Protein AF-A0A1H7JTA0-F1 (afdb_monomer)

Sequence (162 aa):
MYLIATIALLALILFATGCQKDEASPVHSPETVQVPDTQKMYYISPQGNDLNKGTLQSPWETLQHAADHATPGSTVYLREGVYHQKVKITRSGNSSGNPTLFSSYPQEKAIIDGEGLSVRGIEGLIEVELVLSPKDTAILHRDNEYRRRTSHSSQLVLAHTK

pLDDT: mean 71.9, std 21.96, range [31.94, 98.62]

Mean predicted aligned error: 17.62 Å

Solvent-accessible surface area (backbone atoms only — not comparable to full-atom values): 10385 Å² total; per-residue (Å²): 138,73,81,76,72,64,71,82,79,72,83,86,81,88,86,86,79,91,78,91,79,81,89,78,78,88,73,71,76,82,72,78,77,81,74,86,78,71,68,48,71,36,23,31,24,79,85,39,36,75,88,42,86,19,35,90,94,37,18,16,37,49,66,42,58,48,49,75,66,60,54,67,34,17,40,37,27,30,37,57,44,70,38,73,56,65,31,67,36,50,66,65,32,50,97,85,77,33,55,55,43,80,42,54,31,90,100,39,61,50,42,81,37,66,71,94,60,87,77,69,90,87,65,56,60,69,38,80,45,87,54,76,50,77,76,57,51,53,54,55,53,52,53,53,54,50,54,58,58,52,73,74,52,85,79,90,80,86,83,76,87,128

Foldseek 3Di:
DCPVVPVVPPPDDDDDDDDDDDDDDPPDDPPPPPPPPPQAEFEEECPADLPFPRDPVHHHNDPQS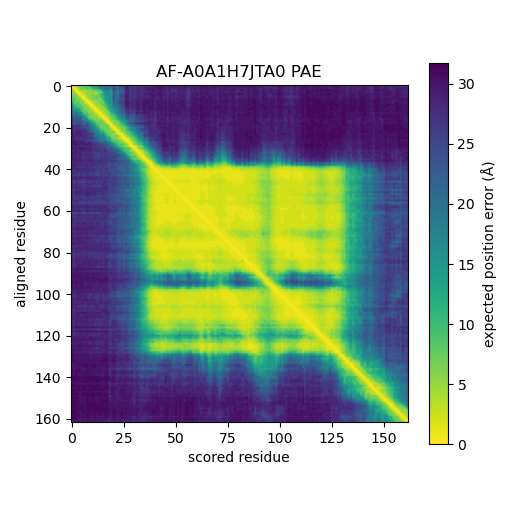CLVPPAALHEYEYAADEACAAHENADARPPPPRGHHYDHDPPHDYHYDVPPPDDDDPGDSYHYHHDDDPVRVVVVVVVVVVVVVVVVDDDDDDPDDD

Structure (mmCIF, N/CA/C/O backbone):
data_AF-A0A1H7JTA0-F1
#
_entry.id   AF-A0A1H7JTA0-F1
#
loop_
_atom_site.group_PDB
_atom_site.id
_atom_site.type_symbol
_atom_site.label_atom_id
_atom_site.label_alt_id
_atom_site.label_comp_id
_atom_site.label_asym_id
_atom_site.label_entity_id
_atom_site.label_seq_id
_atom_site.pdbx_PDB_ins_code
_atom_site.Cartn_x
_atom_site.Cartn_y
_atom_site.Cartn_z
_atom_site.occupancy
_atom_site.B_iso_or_equiv
_atom_site.auth_seq_id
_atom_site.auth_comp_id
_atom_site.auth_asym_id
_atom_site.auth_atom_id
_atom_site.pdbx_PDB_model_num
ATOM 1 N N . MET A 1 1 ? -46.349 67.913 21.263 1.00 61.09 1 MET A N 1
ATOM 2 C CA . MET A 1 1 ? -45.773 66.733 20.573 1.00 61.09 1 MET A CA 1
ATOM 3 C C . MET A 1 1 ? -44.834 67.067 19.398 1.00 61.09 1 MET A C 1
ATOM 5 O O . MET A 1 1 ? -44.425 66.143 18.718 1.00 61.09 1 MET A O 1
ATOM 9 N N . TYR A 1 2 ? -44.385 68.320 19.209 1.00 55.62 2 TYR A N 1
ATOM 10 C CA . TYR A 1 2 ? -43.367 68.681 18.194 1.00 55.62 2 TYR A CA 1
ATOM 11 C C . TYR A 1 2 ? -41.990 69.067 18.782 1.00 55.62 2 TYR A C 1
ATOM 13 O O . TYR A 1 2 ? -41.072 69.387 18.039 1.00 55.62 2 TYR A O 1
ATOM 21 N N . LEU A 1 3 ? -41.820 69.013 20.110 1.00 49.88 3 LEU A N 1
ATOM 22 C CA . LEU A 1 3 ? -40.618 69.505 20.809 1.00 49.88 3 LEU A CA 1
ATOM 23 C C . LEU A 1 3 ? -39.512 68.443 21.000 1.00 49.88 3 LEU A C 1
ATOM 25 O O . LEU A 1 3 ? -38.398 68.775 21.376 1.00 49.88 3 LEU A O 1
ATOM 29 N N . ILE A 1 4 ? -39.797 67.170 20.706 1.00 56.38 4 ILE A N 1
ATOM 30 C CA . ILE A 1 4 ? -38.827 66.056 20.777 1.00 56.38 4 ILE A CA 1
ATOM 31 C C . ILE A 1 4 ? -38.228 65.684 19.409 1.00 56.38 4 ILE A C 1
ATOM 33 O O . ILE A 1 4 ? -37.278 64.912 19.354 1.00 56.38 4 ILE A O 1
ATOM 37 N N . ALA A 1 5 ? -38.732 66.255 18.306 1.00 51.84 5 ALA A N 1
ATOM 38 C CA . ALA A 1 5 ? -38.278 65.934 16.947 1.00 51.84 5 ALA A CA 1
ATOM 39 C C . ALA A 1 5 ? -37.170 66.867 16.407 1.00 51.84 5 ALA A C 1
ATOM 41 O O . ALA A 1 5 ? -36.557 66.555 15.393 1.00 51.84 5 ALA A O 1
ATOM 42 N N . THR A 1 6 ? -36.869 67.987 17.074 1.00 53.53 6 THR A N 1
ATOM 43 C CA . THR A 1 6 ? -35.827 68.946 16.645 1.00 53.53 6 THR A CA 1
ATOM 44 C C . THR A 1 6 ? -34.460 68.710 17.294 1.00 53.53 6 THR A C 1
ATOM 46 O O . THR A 1 6 ? -33.457 69.221 16.806 1.00 53.53 6 THR A O 1
ATOM 49 N N . ILE A 1 7 ? -34.389 67.894 18.351 1.00 51.66 7 ILE A N 1
ATOM 50 C CA . ILE A 1 7 ? -33.146 67.609 19.094 1.00 51.66 7 ILE A CA 1
ATOM 51 C C . ILE A 1 7 ? -32.318 66.492 18.422 1.00 51.66 7 ILE A C 1
ATOM 53 O O . ILE A 1 7 ? -31.120 66.382 18.657 1.00 51.66 7 ILE A O 1
ATOM 57 N N . ALA A 1 8 ? -32.911 65.719 17.506 1.00 50.47 8 ALA A N 1
ATOM 58 C CA . ALA A 1 8 ? -32.210 64.661 16.771 1.00 50.47 8 ALA A CA 1
ATOM 59 C C . ALA A 1 8 ? -31.514 65.130 15.473 1.00 50.47 8 ALA A C 1
ATOM 61 O O . ALA A 1 8 ? -30.817 64.339 14.847 1.00 50.47 8 ALA A O 1
ATOM 62 N N . LEU A 1 9 ? -31.672 66.398 15.064 1.00 51.62 9 LEU A N 1
ATOM 63 C CA . LEU A 1 9 ? -31.106 66.927 13.809 1.00 51.62 9 LEU A CA 1
ATOM 64 C C . LEU A 1 9 ? -29.951 67.928 14.028 1.00 51.62 9 LEU A C 1
ATOM 66 O O . LEU A 1 9 ? -29.477 68.542 13.079 1.00 51.62 9 LEU A O 1
ATOM 70 N N . LEU A 1 10 ? -29.480 68.106 15.267 1.00 49.75 10 LEU A N 1
ATOM 71 C CA . LEU A 1 10 ? -28.572 69.206 15.628 1.00 49.75 10 LEU A CA 1
ATOM 72 C C . LEU A 1 10 ? -27.406 68.771 16.532 1.00 49.75 10 LEU A C 1
ATOM 74 O O . LEU A 1 10 ? -27.053 69.454 17.487 1.00 49.75 10 LEU A O 1
ATOM 78 N N . ALA A 1 11 ? -26.792 67.626 16.218 1.00 51.97 11 ALA A N 1
ATOM 79 C CA . ALA A 1 11 ? -25.580 67.149 16.891 1.00 51.97 11 ALA A CA 1
ATOM 80 C C . ALA A 1 11 ? -24.619 66.413 15.941 1.00 51.97 11 ALA A C 1
ATOM 82 O O . ALA A 1 11 ? -24.152 65.322 16.256 1.00 51.97 11 ALA A O 1
ATOM 83 N N . LEU A 1 12 ? -24.317 66.982 14.769 1.00 49.41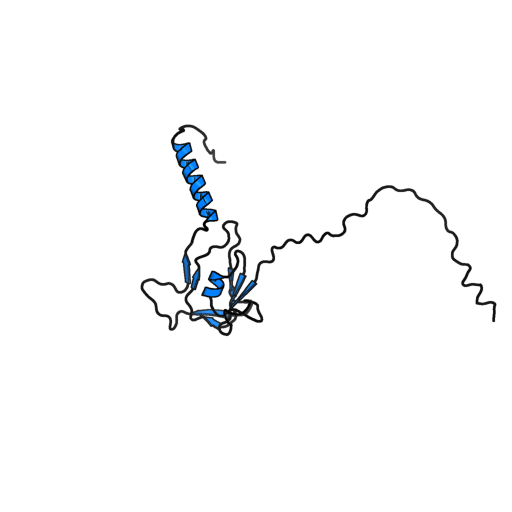 12 LEU A N 1
ATOM 84 C CA . LEU A 1 12 ? -23.222 66.448 13.950 1.00 49.41 12 LEU A CA 1
ATOM 85 C C . LEU A 1 12 ? -22.510 67.506 13.102 1.00 49.41 12 LEU A C 1
ATOM 87 O O . LEU A 1 12 ? -22.350 67.340 11.897 1.00 49.41 12 LEU A O 1
ATOM 91 N N . ILE A 1 13 ? -22.071 68.603 13.723 1.00 54.72 13 ILE A N 1
ATOM 92 C CA . ILE A 1 13 ? -21.118 69.521 13.093 1.00 54.72 13 ILE A CA 1
ATOM 93 C C . ILE A 1 13 ? -20.063 69.971 14.128 1.00 54.72 13 ILE A C 1
ATOM 95 O O . ILE A 1 13 ? -20.408 70.556 15.149 1.00 54.72 13 ILE A O 1
ATOM 99 N N . LEU A 1 14 ? -18.788 69.736 13.770 1.00 47.75 14 LEU A N 1
ATOM 100 C CA . LEU A 1 14 ? -17.529 70.363 14.225 1.00 47.75 14 LEU A CA 1
ATOM 101 C C . LEU A 1 14 ? -16.855 69.894 15.533 1.00 47.75 14 LEU A C 1
ATOM 103 O O . LEU A 1 14 ? -17.083 70.447 16.601 1.00 47.75 14 LEU A O 1
ATOM 107 N N . PHE A 1 15 ? -15.822 69.056 15.378 1.00 54.75 15 PHE A N 1
ATOM 108 C CA . PHE A 1 15 ? -14.497 69.383 15.921 1.00 54.75 15 PHE A CA 1
ATOM 109 C C . PHE A 1 15 ? -13.441 69.232 14.823 1.00 54.75 15 PHE A C 1
ATOM 111 O O . PHE A 1 15 ? -13.275 68.176 14.219 1.00 54.75 15 PHE A O 1
ATOM 118 N N . ALA A 1 16 ? -12.782 70.350 14.539 1.00 51.19 16 ALA A N 1
ATOM 119 C CA . ALA A 1 16 ? -11.687 70.499 13.600 1.00 51.19 16 ALA A CA 1
ATOM 120 C C . ALA A 1 16 ? -10.363 70.067 14.237 1.00 51.19 16 ALA A C 1
ATOM 122 O O . ALA A 1 16 ? -10.108 70.449 15.374 1.00 51.19 16 ALA A O 1
ATOM 123 N N . THR A 1 17 ? -9.483 69.391 13.494 1.00 61.88 17 THR A N 1
ATOM 124 C CA . THR A 1 17 ? -8.031 69.670 13.476 1.00 61.88 17 THR A CA 1
ATOM 125 C C . THR A 1 17 ? -7.395 68.924 12.305 1.00 61.88 17 THR A C 1
ATOM 127 O O . THR A 1 17 ? -7.548 67.712 12.178 1.00 61.88 17 THR A O 1
ATOM 130 N N . GLY A 1 18 ? -6.695 69.644 11.431 1.00 51.72 18 GLY A N 1
ATOM 131 C CA . GLY A 1 18 ? -5.807 69.019 10.457 1.00 51.72 18 GLY A CA 1
ATOM 132 C C . GLY A 1 18 ? -4.573 68.431 11.144 1.00 51.72 18 GLY A C 1
ATOM 133 O O . GLY A 1 18 ? -4.085 68.988 12.124 1.00 51.72 18 GLY A O 1
ATOM 134 N N . CYS A 1 19 ? -4.061 67.335 10.588 1.00 39.81 19 CYS A N 1
ATOM 135 C CA . CYS A 1 19 ? -2.684 66.879 10.753 1.00 39.81 19 CYS A CA 1
ATOM 136 C C . CYS A 1 19 ? -2.262 66.191 9.448 1.00 39.81 19 CYS A C 1
ATOM 138 O O . CYS A 1 19 ? -2.782 65.136 9.096 1.00 39.81 19 CYS A O 1
ATOM 140 N N . GLN A 1 20 ? -1.348 66.829 8.719 1.00 56.38 20 GLN A N 1
ATOM 141 C CA . GLN A 1 20 ? -0.613 66.254 7.593 1.00 56.38 20 GLN A CA 1
ATOM 142 C C . GLN A 1 20 ? 0.181 65.029 8.082 1.00 56.38 20 GLN A C 1
ATOM 144 O O . GLN A 1 20 ? 0.849 65.139 9.114 1.00 56.38 20 GLN A O 1
ATOM 149 N N . LYS A 1 21 ? 0.167 63.902 7.356 1.00 37.44 21 LYS A N 1
ATOM 150 C CA . LYS A 1 21 ? 1.277 62.936 7.387 1.00 37.44 21 LYS A CA 1
ATOM 151 C C . LYS A 1 21 ? 1.259 61.982 6.196 1.00 37.44 21 LYS A C 1
ATOM 153 O O . LYS A 1 21 ? 0.216 61.470 5.804 1.00 37.44 21 LYS A O 1
ATOM 158 N N . ASP A 1 22 ? 2.453 61.838 5.652 1.00 43.56 22 ASP A N 1
ATOM 159 C CA . ASP A 1 22 ? 2.872 61.101 4.473 1.00 43.56 22 ASP A CA 1
ATOM 160 C C . ASP A 1 22 ? 2.626 59.583 4.538 1.00 43.56 22 ASP A C 1
ATOM 162 O O . ASP A 1 22 ? 2.428 59.011 5.607 1.00 43.56 22 ASP A O 1
ATOM 166 N N . GLU A 1 23 ? 2.714 58.969 3.353 1.00 50.75 23 GLU A N 1
ATOM 167 C CA . GLU A 1 23 ? 3.144 57.586 3.093 1.00 50.75 23 GLU A CA 1
ATOM 168 C C . GLU A 1 23 ? 2.452 56.437 3.848 1.00 50.75 23 GLU A C 1
ATOM 170 O O . GLU A 1 23 ? 2.823 56.055 4.953 1.00 50.75 23 GLU A O 1
ATOM 175 N N . ALA A 1 24 ? 1.562 55.744 3.137 1.00 45.91 24 ALA A N 1
ATOM 176 C CA . ALA A 1 24 ? 1.798 54.349 2.754 1.00 45.91 24 ALA A CA 1
ATOM 177 C C . ALA A 1 24 ? 0.723 53.913 1.750 1.00 45.91 24 ALA A C 1
ATOM 179 O O . ALA A 1 24 ? -0.475 54.001 2.020 1.00 45.91 24 ALA A O 1
ATOM 180 N N . SER A 1 25 ? 1.154 53.420 0.588 1.00 50.69 25 SER A N 1
ATOM 181 C CA . SER A 1 25 ? 0.306 52.629 -0.307 1.00 50.69 25 SER A CA 1
ATOM 182 C C . SER A 1 25 ? -0.407 51.532 0.492 1.00 50.69 25 SER A C 1
ATOM 184 O O . SER A 1 25 ? 0.229 50.951 1.376 1.00 50.69 25 SER A O 1
ATOM 186 N N . PRO A 1 26 ? -1.674 51.185 0.198 1.00 50.12 26 PRO A N 1
ATOM 187 C CA . PRO A 1 26 ? -2.283 50.006 0.789 1.00 50.12 26 PRO A CA 1
ATOM 188 C C . PRO A 1 26 ? -1.464 48.783 0.366 1.00 50.12 26 PRO A C 1
ATOM 190 O O . PRO A 1 26 ? -1.477 48.339 -0.782 1.00 50.12 26 PRO A O 1
ATOM 193 N N . VAL A 1 27 ? -0.677 48.319 1.331 1.00 45.94 27 VAL A N 1
ATOM 194 C CA . VAL A 1 27 ? 0.089 47.085 1.340 1.00 45.94 27 VAL A CA 1
ATOM 195 C C . VAL A 1 27 ? -0.852 45.943 0.990 1.00 45.94 27 VAL A C 1
ATOM 197 O O . VAL A 1 27 ? -1.898 45.808 1.614 1.00 45.94 27 VAL A O 1
ATOM 200 N N . HIS A 1 28 ? -0.451 45.167 -0.021 1.00 49.59 28 HIS A N 1
ATOM 201 C CA . HIS A 1 28 ? -0.806 43.769 -0.248 1.00 49.59 28 HIS A CA 1
ATOM 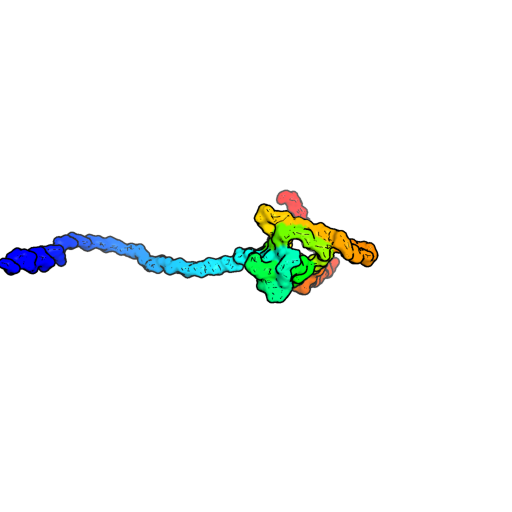202 C C . HIS A 1 28 ? -2.161 43.344 0.340 1.00 49.59 28 HIS A C 1
ATOM 204 O O . HIS A 1 28 ? -2.264 42.959 1.506 1.00 49.59 28 HIS A O 1
ATOM 210 N N . SER A 1 29 ? -3.169 43.236 -0.531 1.00 49.41 29 SER A N 1
ATOM 211 C CA . SER A 1 29 ? -4.068 42.083 -0.438 1.00 49.41 29 SER A CA 1
ATOM 212 C C . SER A 1 29 ? -3.195 40.854 -0.163 1.00 49.41 29 SER A C 1
ATOM 214 O O . SER A 1 29 ? -2.166 40.729 -0.835 1.00 49.41 29 SER A O 1
ATOM 216 N N . PRO A 1 30 ? -3.523 39.964 0.789 1.00 50.03 30 PRO A N 1
ATOM 217 C CA . PRO A 1 30 ? -2.846 38.684 0.850 1.00 50.03 30 PRO A CA 1
ATOM 218 C C . PRO A 1 30 ? -3.192 37.954 -0.448 1.00 50.03 30 PRO A C 1
ATOM 220 O O . PRO A 1 30 ? -4.209 37.270 -0.554 1.00 50.03 30 PRO A O 1
ATOM 223 N N . GLU A 1 31 ? -2.365 38.159 -1.471 1.00 51.72 31 GLU A N 1
ATOM 224 C CA . GLU A 1 31 ? -2.249 37.241 -2.577 1.00 51.72 31 GLU A CA 1
ATOM 225 C C . GLU A 1 31 ? -1.928 35.918 -1.906 1.00 51.72 31 GLU A C 1
ATOM 227 O O . GLU A 1 31 ? -0.930 35.764 -1.196 1.00 51.72 31 GLU A O 1
ATOM 232 N N . THR A 1 32 ? -2.899 35.020 -1.971 1.00 42.75 32 THR A N 1
ATOM 233 C CA . THR A 1 32 ? -2.807 33.710 -1.363 1.00 42.75 32 THR A CA 1
ATOM 234 C C . THR A 1 32 ? -1.669 33.027 -2.100 1.00 42.75 32 THR A C 1
ATOM 236 O O . THR A 1 32 ? -1.852 32.556 -3.219 1.00 42.75 32 THR A O 1
ATOM 239 N N . VAL A 1 33 ? -0.472 33.037 -1.510 1.00 54.38 33 VAL A N 1
ATOM 240 C CA . VAL A 1 33 ? 0.660 32.261 -2.002 1.00 54.38 33 VAL A CA 1
ATOM 241 C C . VAL A 1 33 ? 0.230 30.806 -1.877 1.00 54.38 33 VAL A C 1
ATOM 243 O O . VAL A 1 33 ? 0.288 30.205 -0.807 1.00 54.38 33 VAL A O 1
ATOM 246 N N . GLN A 1 34 ? -0.302 30.257 -2.966 1.00 46.97 34 GLN A N 1
ATOM 247 C CA . GLN A 1 34 ? -0.541 28.833 -3.105 1.00 46.97 34 GLN A CA 1
ATOM 248 C C . GLN A 1 34 ? 0.843 28.183 -3.083 1.00 46.97 34 GLN A C 1
ATOM 250 O O . GLN A 1 34 ? 1.555 28.199 -4.084 1.00 46.97 34 GLN A O 1
ATOM 255 N N . VAL A 1 35 ? 1.245 27.645 -1.933 1.00 53.75 35 VAL A N 1
ATOM 256 C CA . VAL A 1 35 ? 2.321 26.656 -1.858 1.00 53.75 35 VAL A CA 1
ATOM 257 C C . VAL A 1 35 ? 1.639 25.293 -1.961 1.00 53.75 35 VAL A C 1
ATOM 259 O O . VAL A 1 35 ? 1.122 24.818 -0.950 1.00 53.75 35 VAL A O 1
ATOM 262 N N . PRO A 1 36 ? 1.557 24.637 -3.133 1.00 49.19 36 PRO A N 1
ATOM 263 C CA . PRO A 1 36 ? 1.092 23.271 -3.160 1.00 49.19 36 PRO A CA 1
ATOM 264 C C . PRO A 1 36 ? 2.308 22.372 -2.949 1.00 49.19 36 PRO A C 1
ATOM 266 O O . PRO A 1 36 ? 2.878 21.855 -3.904 1.00 49.19 36 PRO A O 1
ATO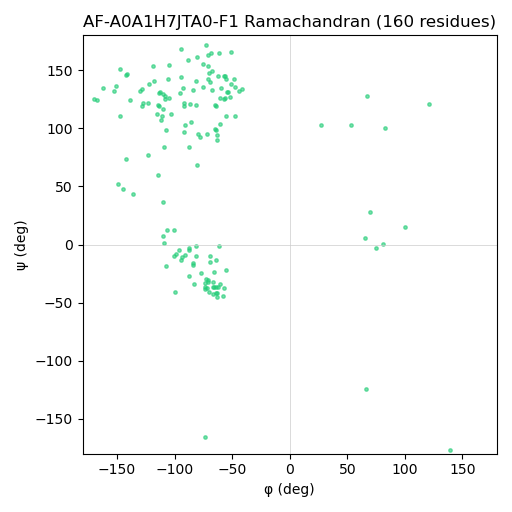M 269 N N . ASP A 1 37 ? 2.683 22.156 -1.693 1.00 54.00 37 ASP A N 1
ATOM 270 C CA . ASP A 1 37 ? 3.224 20.848 -1.321 1.00 54.00 37 ASP A CA 1
ATOM 271 C C . ASP A 1 37 ? 2.253 20.183 -0.350 1.00 54.00 37 ASP A C 1
ATOM 273 O O . ASP A 1 37 ? 2.527 19.925 0.819 1.00 54.00 37 ASP A O 1
ATOM 277 N N . THR A 1 38 ? 1.025 19.975 -0.831 1.00 63.44 38 THR A N 1
ATOM 278 C CA . THR A 1 38 ? 0.107 19.060 -0.163 1.00 63.44 38 THR A CA 1
ATOM 279 C C . THR A 1 38 ? 0.634 17.658 -0.427 1.00 63.44 38 THR A C 1
ATOM 281 O O . THR A 1 38 ? 0.349 17.078 -1.481 1.00 63.44 38 THR A O 1
ATOM 284 N N . GLN A 1 39 ? 1.421 17.125 0.505 1.00 72.69 39 GLN A N 1
ATOM 285 C CA . GLN A 1 39 ? 1.787 15.715 0.515 1.00 72.69 39 GLN A CA 1
ATOM 286 C C . GLN A 1 39 ? 0.516 14.879 0.312 1.00 72.69 39 GLN A C 1
ATOM 288 O O . GLN A 1 39 ? -0.394 14.883 1.144 1.00 72.69 39 GLN A O 1
ATOM 293 N N . LYS A 1 40 ? 0.408 14.226 -0.850 1.00 90.25 40 LYS A N 1
ATOM 294 C CA . LYS A 1 40 ? -0.789 13.458 -1.202 1.00 90.25 40 LYS A CA 1
ATOM 295 C C . LYS A 1 40 ? -0.882 12.228 -0.310 1.00 90.25 40 LYS A C 1
ATOM 297 O O . LYS A 1 40 ? 0.126 11.577 -0.049 1.00 90.25 40 LYS A O 1
ATOM 302 N N . MET A 1 41 ? -2.095 11.912 0.126 1.00 95.25 41 MET A N 1
ATOM 303 C CA . MET A 1 41 ? -2.383 10.736 0.939 1.00 95.25 41 MET A CA 1
ATOM 304 C C . MET A 1 41 ? -3.239 9.768 0.130 1.00 95.25 41 MET A C 1
ATOM 306 O O . MET A 1 41 ? -4.247 10.181 -0.445 1.00 95.25 41 MET A O 1
ATOM 310 N N . TYR A 1 42 ? -2.844 8.501 0.111 1.00 97.12 42 TYR A N 1
ATOM 311 C CA . TYR A 1 42 ? -3.620 7.408 -0.467 1.00 97.12 42 TYR A CA 1
ATOM 312 C C . TYR A 1 42 ? -3.955 6.384 0.608 1.00 97.12 42 TYR A C 1
ATOM 314 O O . TYR A 1 42 ? -3.228 6.260 1.590 1.00 97.12 42 TYR A O 1
ATOM 322 N N . TYR A 1 43 ? -5.046 5.650 0.425 1.00 98.19 43 TYR A N 1
ATOM 323 C CA . TYR A 1 43 ? -5.530 4.674 1.395 1.00 98.19 43 TYR A CA 1
ATOM 324 C C . TYR A 1 43 ? -5.768 3.332 0.718 1.00 98.19 43 TYR A C 1
ATOM 326 O O . TYR A 1 43 ? -6.408 3.279 -0.333 1.00 98.19 43 TYR A O 1
ATOM 334 N N . ILE A 1 44 ? -5.287 2.264 1.345 1.00 98.25 44 ILE A N 1
ATOM 335 C CA . ILE A 1 44 ? -5.508 0.877 0.934 1.00 98.25 44 ILE A CA 1
ATOM 336 C C . ILE A 1 44 ? -6.263 0.162 2.049 1.00 98.25 44 ILE A C 1
ATOM 338 O O . ILE A 1 44 ? -5.980 0.395 3.219 1.00 98.25 44 ILE A O 1
ATOM 342 N N . SER A 1 45 ? -7.209 -0.702 1.710 1.00 98.12 45 SER A N 1
ATOM 343 C CA . SER A 1 45 ? -7.920 -1.566 2.652 1.00 98.12 45 SER A CA 1
ATOM 344 C C . SER A 1 45 ? -8.140 -2.935 2.013 1.00 98.12 45 SER A C 1
ATOM 346 O O . SER A 1 45 ? -8.416 -2.977 0.815 1.00 98.12 45 SER A O 1
ATOM 348 N N . PRO A 1 46 ? -8.124 -4.048 2.772 1.00 97.50 46 PRO A N 1
ATOM 349 C CA . PRO A 1 46 ? -8.446 -5.360 2.210 1.00 97.50 46 PRO A CA 1
ATOM 350 C C . PRO A 1 46 ? -9.896 -5.472 1.705 1.00 97.50 46 PRO A C 1
ATOM 352 O O . PRO A 1 46 ? -10.226 -6.426 1.014 1.00 97.50 46 PRO A O 1
ATOM 355 N N . GLN A 1 47 ? -10.770 -4.524 2.065 1.00 97.25 47 GLN A N 1
ATOM 356 C CA . GLN A 1 47 ? -12.153 -4.412 1.580 1.00 97.25 47 GLN A CA 1
ATOM 357 C C . GLN A 1 47 ? -12.329 -3.253 0.582 1.00 97.25 47 GLN A C 1
ATOM 359 O O . GLN A 1 47 ? -13.454 -2.829 0.311 1.00 97.25 47 GLN A O 1
ATOM 364 N N . GLY A 1 48 ? -11.223 -2.680 0.100 1.00 97.44 48 GLY A N 1
ATOM 365 C CA . GLY A 1 48 ? -11.217 -1.603 -0.879 1.00 97.44 48 GLY A CA 1
ATOM 366 C C . GLY A 1 48 ? -11.565 -2.074 -2.289 1.00 97.44 48 GLY A C 1
ATOM 367 O O . GLY A 1 48 ? -12.086 -3.164 -2.501 1.00 97.44 48 GLY A O 1
ATOM 368 N N . ASN A 1 49 ? -11.292 -1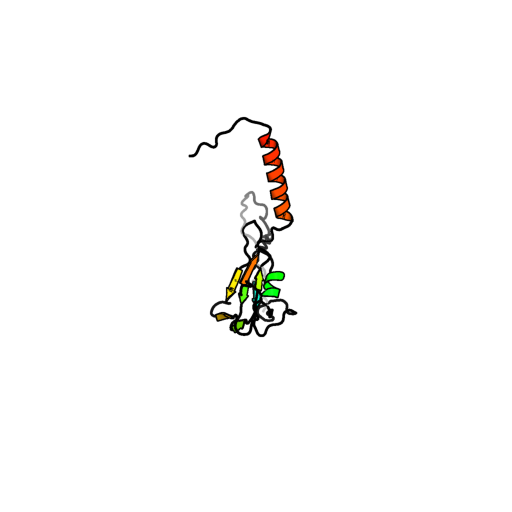.212 -3.266 1.00 98.19 49 ASN A N 1
ATOM 369 C CA . ASN A 1 49 ? -11.402 -1.545 -4.686 1.00 98.19 49 ASN A CA 1
ATOM 370 C C . ASN A 1 49 ? -10.426 -0.673 -5.486 1.00 98.19 49 ASN A C 1
ATOM 372 O O . ASN A 1 49 ? -10.406 0.545 -5.309 1.00 98.19 49 ASN A O 1
ATOM 376 N N . ASP A 1 50 ? -9.647 -1.255 -6.393 1.00 98.06 50 ASP A N 1
ATOM 377 C CA . ASP A 1 50 ? -8.661 -0.520 -7.205 1.00 98.06 50 ASP A CA 1
ATOM 378 C C . ASP A 1 50 ? -9.280 0.438 -8.243 1.00 98.06 50 ASP A C 1
ATOM 380 O O . ASP A 1 50 ? -8.587 1.278 -8.810 1.00 98.06 50 ASP A O 1
ATOM 384 N N . LEU A 1 51 ? -10.596 0.372 -8.467 1.00 97.81 51 LEU A N 1
ATOM 385 C CA . LEU A 1 51 ? -11.349 1.374 -9.233 1.00 97.81 51 LEU A CA 1
ATOM 386 C C . LEU A 1 51 ? -11.707 2.616 -8.402 1.00 97.81 51 LEU A C 1
ATOM 388 O O . LEU A 1 51 ? -12.202 3.607 -8.947 1.00 97.81 51 LEU A O 1
ATOM 392 N N . ASN A 1 52 ? -11.490 2.580 -7.085 1.00 97.81 52 ASN A N 1
ATOM 393 C CA . ASN A 1 52 ? -11.733 3.724 -6.222 1.00 97.81 52 ASN A CA 1
ATOM 394 C C . ASN A 1 52 ? -10.680 4.824 -6.424 1.00 97.81 52 ASN A C 1
ATOM 396 O O . ASN A 1 52 ? -9.656 4.667 -7.081 1.00 97.81 52 ASN A O 1
ATOM 400 N N . LYS A 1 53 ? -10.924 5.978 -5.800 1.00 96.31 53 LYS A N 1
ATOM 401 C CA . LYS A 1 53 ? -10.029 7.143 -5.869 1.00 96.31 53 LYS A CA 1
ATOM 402 C C . LYS A 1 53 ? -8.832 7.066 -4.911 1.00 96.31 53 LYS A C 1
ATOM 404 O O . LYS A 1 53 ? -8.049 8.011 -4.873 1.00 96.31 53 LYS A O 1
ATOM 409 N N . GLY A 1 54 ? -8.720 6.005 -4.109 1.00 96.12 54 GLY A N 1
ATOM 410 C CA . GLY A 1 54 ? -7.665 5.855 -3.106 1.00 96.12 54 GLY A CA 1
ATOM 411 C C . GLY A 1 54 ? -7.803 6.826 -1.933 1.00 96.12 54 GLY A C 1
ATOM 412 O O . GLY A 1 54 ? -6.798 7.210 -1.346 1.00 96.12 54 GLY A O 1
ATOM 413 N N . THR A 1 55 ? -9.023 7.263 -1.604 1.00 96.69 55 THR A N 1
ATOM 414 C CA . THR A 1 55 ? -9.313 8.160 -0.471 1.00 96.69 55 THR A CA 1
ATOM 415 C C . THR A 1 55 ? -9.700 7.362 0.773 1.00 96.69 55 THR A C 1
ATOM 417 O O . THR A 1 55 ? -10.005 6.177 0.683 1.00 96.69 55 THR A O 1
ATOM 420 N N . LEU A 1 56 ? -9.761 8.004 1.944 1.00 96.44 56 LEU A N 1
ATOM 421 C CA . LEU A 1 56 ? -10.124 7.322 3.192 1.00 96.44 56 LEU A CA 1
ATOM 422 C C . LEU A 1 56 ? -11.504 6.637 3.118 1.00 96.44 56 LEU A C 1
ATOM 424 O O . LEU A 1 56 ? -11.680 5.549 3.659 1.00 96.44 56 LEU A O 1
ATOM 428 N N . GLN A 1 57 ? -12.471 7.269 2.443 1.00 97.00 57 GLN A N 1
ATOM 429 C CA . GLN A 1 57 ? -13.838 6.766 2.255 1.00 97.00 57 GLN A CA 1
ATOM 430 C C . GLN A 1 57 ? -13.970 5.790 1.080 1.00 97.00 57 GLN A C 1
ATOM 432 O O . GLN A 1 57 ? -14.968 5.083 0.970 1.00 97.00 57 GLN A O 1
ATOM 437 N N . SER A 1 58 ? -13.003 5.779 0.165 1.00 97.38 58 SER A N 1
ATOM 438 C CA . SER A 1 58 ? -12.999 4.914 -1.015 1.00 97.38 58 SER A CA 1
ATOM 439 C C . SER A 1 58 ? -11.560 4.455 -1.266 1.00 97.38 58 SER A C 1
ATOM 441 O O . SER A 1 58 ? -10.895 4.984 -2.166 1.00 97.38 58 SER A O 1
ATOM 443 N N . PRO A 1 59 ? -11.051 3.537 -0.423 1.00 98.06 59 PRO A N 1
ATOM 444 C CA . PRO A 1 59 ? -9.672 3.083 -0.494 1.00 98.06 59 PRO A CA 1
ATOM 445 C C . PRO A 1 59 ? -9.465 2.133 -1.675 1.00 98.06 59 PRO A C 1
ATOM 447 O O . PRO A 1 59 ? -10.401 1.464 -2.125 1.00 98.06 59 PRO A O 1
ATOM 450 N N . TRP A 1 60 ? -8.229 2.058 -2.152 1.00 98.62 60 TRP A N 1
ATOM 451 C CA . TRP A 1 60 ? -7.780 0.991 -3.044 1.00 98.62 60 TRP A CA 1
ATOM 452 C C . TRP A 1 60 ? -7.728 -0.351 -2.314 1.00 98.62 60 TRP A C 1
ATOM 454 O O . TRP A 1 60 ? -7.783 -0.397 -1.083 1.00 98.62 60 TRP A O 1
ATOM 464 N N . GLU A 1 61 ? -7.641 -1.440 -3.069 1.00 98.06 61 GLU A N 1
ATOM 465 C CA . GLU A 1 61 ? -7.594 -2.799 -2.526 1.00 98.06 61 GLU A CA 1
ATOM 466 C C . GLU A 1 61 ? -6.164 -3.342 -2.476 1.00 98.06 61 GLU A C 1
ATOM 468 O O . GLU A 1 61 ? -5.763 -3.978 -1.496 1.00 98.06 61 GLU A O 1
ATOM 473 N N . THR A 1 62 ? -5.372 -3.085 -3.522 1.00 97.44 62 THR A N 1
ATOM 474 C CA . THR A 1 62 ? -4.091 -3.769 -3.698 1.00 97.44 62 THR A CA 1
ATOM 475 C C . THR A 1 62 ? -2.871 -2.903 -3.399 1.00 97.44 62 THR A C 1
ATOM 477 O O . THR A 1 62 ? -2.791 -1.714 -3.725 1.00 97.44 62 THR A O 1
ATOM 480 N N . LEU A 1 63 ? -1.863 -3.540 -2.794 1.00 95.38 63 LEU A N 1
ATOM 481 C CA . LEU A 1 63 ? -0.553 -2.939 -2.538 1.00 95.38 63 LEU A CA 1
ATOM 482 C C . LEU A 1 63 ? 0.174 -2.612 -3.845 1.00 95.38 63 LEU A C 1
ATOM 484 O O . LEU A 1 63 ? 0.830 -1.575 -3.932 1.00 95.38 63 LEU A O 1
ATOM 488 N N . GLN A 1 64 ? 0.026 -3.460 -4.869 1.00 95.12 64 GLN A N 1
ATOM 489 C CA . GLN A 1 64 ? 0.633 -3.221 -6.178 1.00 95.12 64 GLN A CA 1
ATOM 490 C C . GLN A 1 64 ? 0.013 -2.007 -6.876 1.00 95.12 64 GLN A C 1
ATOM 492 O O . GLN A 1 64 ? 0.753 -1.168 -7.385 1.00 95.12 64 GLN A O 1
ATOM 497 N N . HIS A 1 65 ? -1.315 -1.843 -6.830 1.00 95.44 65 HIS A N 1
ATOM 498 C CA . HIS A 1 65 ? -1.959 -0.661 -7.402 1.00 95.44 65 HIS A CA 1
ATOM 499 C C . HIS A 1 65 ? -1.424 0.624 -6.768 1.00 95.44 65 HIS A C 1
ATOM 501 O O . HIS A 1 65 ? -1.081 1.567 -7.483 1.00 95.44 65 HIS A O 1
ATOM 507 N N . ALA A 1 66 ? -1.273 0.648 -5.441 1.00 93.25 66 ALA A N 1
ATOM 508 C CA . ALA A 1 66 ? -0.674 1.788 -4.763 1.00 93.25 66 ALA A CA 1
ATOM 509 C C . ALA A 1 66 ? 0.799 1.998 -5.149 1.00 93.25 66 ALA A C 1
ATOM 511 O O . ALA A 1 66 ? 1.194 3.135 -5.391 1.00 93.25 66 ALA A O 1
ATOM 512 N N . ALA A 1 67 ? 1.607 0.939 -5.261 1.00 90.44 67 ALA A N 1
ATOM 513 C CA . ALA A 1 67 ? 2.999 1.043 -5.712 1.00 90.44 67 ALA A CA 1
ATOM 514 C C . ALA A 1 67 ? 3.126 1.629 -7.133 1.00 90.44 67 ALA A C 1
ATOM 516 O O . ALA A 1 67 ? 4.059 2.388 -7.406 1.00 90.44 67 ALA A O 1
ATOM 517 N N . ASP A 1 68 ? 2.167 1.332 -8.010 1.00 89.62 68 ASP A N 1
ATOM 518 C CA . ASP A 1 68 ? 2.173 1.784 -9.402 1.00 89.62 68 ASP A CA 1
ATOM 519 C C . ASP A 1 68 ? 1.629 3.216 -9.575 1.00 89.62 68 ASP A C 1
ATOM 521 O O . ASP A 1 68 ? 2.113 3.961 -10.434 1.00 89.62 68 ASP A O 1
ATOM 525 N N . HIS A 1 69 ? 0.649 3.622 -8.754 1.00 90.25 69 HIS A N 1
ATOM 526 C CA . HIS A 1 69 ? -0.101 4.877 -8.926 1.00 90.25 69 HIS A CA 1
ATOM 527 C C . HIS A 1 69 ? 0.245 5.971 -7.911 1.00 90.25 69 HIS A C 1
ATOM 529 O O . HIS A 1 69 ? -0.032 7.149 -8.166 1.00 90.25 69 HIS A O 1
ATOM 535 N N . ALA A 1 70 ? 0.858 5.628 -6.774 1.00 88.62 70 ALA A N 1
ATOM 536 C CA . ALA A 1 70 ? 1.254 6.615 -5.781 1.00 88.62 70 ALA A CA 1
ATOM 537 C C . ALA A 1 70 ? 2.252 7.613 -6.385 1.00 88.62 70 ALA A C 1
ATOM 539 O O . ALA A 1 70 ? 3.299 7.272 -6.944 1.00 88.62 70 ALA A O 1
ATOM 540 N N . THR A 1 71 ? 1.920 8.894 -6.270 1.00 86.69 71 THR A N 1
ATOM 541 C CA . THR A 1 71 ? 2.781 9.975 -6.750 1.00 86.69 71 THR A CA 1
ATOM 542 C C . THR A 1 71 ? 4.019 10.101 -5.857 1.00 86.69 71 THR A C 1
ATOM 544 O O . THR A 1 71 ? 3.877 9.975 -4.640 1.00 86.69 71 THR A O 1
ATOM 547 N N . PRO A 1 72 ? 5.216 10.397 -6.398 1.00 83.06 72 PRO A N 1
ATOM 548 C CA . PRO A 1 72 ? 6.406 10.627 -5.578 1.00 83.06 72 PRO A CA 1
ATOM 549 C C . PRO A 1 72 ? 6.152 11.642 -4.458 1.00 83.06 72 PRO A C 1
ATOM 551 O O . PRO A 1 72 ? 5.481 12.649 -4.686 1.00 83.06 72 PRO A O 1
ATOM 554 N N . GLY A 1 73 ? 6.669 11.364 -3.261 1.00 83.75 73 GLY A N 1
ATOM 555 C CA . GLY A 1 73 ? 6.447 12.188 -2.072 1.00 83.75 73 GLY A CA 1
ATOM 556 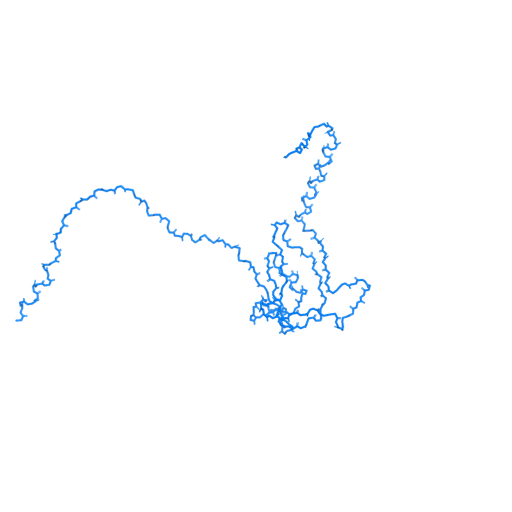C C . GLY A 1 73 ? 5.117 11.958 -1.357 1.00 83.75 73 GLY A C 1
ATOM 557 O O . GLY A 1 73 ? 4.856 12.638 -0.374 1.00 83.75 73 GLY A O 1
ATOM 558 N N . SER A 1 74 ? 4.263 11.042 -1.821 1.00 89.06 74 SER A N 1
ATOM 559 C CA . SER A 1 74 ? 2.997 10.726 -1.144 1.00 89.06 74 SER A CA 1
ATOM 560 C C . SER A 1 74 ? 3.171 9.778 0.043 1.00 89.06 74 SER A C 1
ATOM 562 O O . SER A 1 74 ? 4.158 9.051 0.142 1.00 89.06 74 SER A O 1
ATOM 564 N N . THR A 1 75 ? 2.169 9.754 0.918 1.00 92.38 75 THR A N 1
ATOM 565 C CA . THR A 1 75 ? 2.024 8.728 1.955 1.00 92.38 75 THR A CA 1
ATOM 566 C C . THR A 1 75 ? 0.862 7.815 1.598 1.00 92.38 75 THR A C 1
ATOM 568 O O . THR A 1 75 ? -0.254 8.266 1.354 1.00 92.38 75 THR A O 1
ATOM 571 N N . VAL A 1 76 ? 1.119 6.518 1.586 1.00 95.19 76 VAL A N 1
ATOM 572 C CA . VAL A 1 76 ? 0.146 5.456 1.383 1.00 95.19 76 VAL A CA 1
ATOM 573 C C . VAL A 1 76 ? -0.152 4.821 2.739 1.00 95.19 76 VAL A C 1
ATOM 575 O O . VAL A 1 76 ? 0.708 4.182 3.348 1.00 95.19 76 VAL A O 1
ATOM 578 N N . TYR A 1 77 ? -1.377 5.010 3.216 1.00 97.94 77 TYR A N 1
ATOM 579 C CA . TYR A 1 77 ? -1.873 4.445 4.459 1.00 97.94 77 TYR A CA 1
ATOM 580 C C . TYR A 1 77 ? -2.561 3.104 4.222 1.00 97.94 77 TYR A C 1
ATOM 582 O O . TYR A 1 77 ? -3.556 3.019 3.503 1.00 97.94 77 TYR A O 1
ATOM 590 N N . LEU A 1 78 ? -2.067 2.063 4.881 1.00 98.19 78 LEU A N 1
ATOM 591 C CA . LEU A 1 78 ? -2.721 0.765 4.942 1.00 98.19 78 LEU A CA 1
ATOM 592 C C . LEU A 1 78 ? -3.711 0.780 6.106 1.00 98.19 78 LEU A C 1
ATOM 594 O O . LEU A 1 78 ? -3.323 0.994 7.257 1.00 98.19 78 LEU A O 1
ATOM 598 N N . ARG A 1 79 ? -4.985 0.552 5.809 1.00 98.38 79 ARG A N 1
ATOM 599 C CA . ARG A 1 79 ? -6.024 0.361 6.819 1.00 98.38 79 ARG A CA 1
ATOM 600 C C . ARG A 1 79 ? -5.852 -0.986 7.519 1.00 98.38 79 ARG A C 1
ATOM 602 O O . ARG A 1 79 ? -5.140 -1.863 7.019 1.00 98.38 79 ARG A O 1
ATOM 609 N N . GLU A 1 80 ? -6.502 -1.136 8.664 1.00 98.19 80 GLU A N 1
ATOM 610 C CA . GLU A 1 80 ? -6.524 -2.364 9.454 1.00 98.19 80 GLU A CA 1
ATOM 611 C C . GLU A 1 80 ? -6.825 -3.597 8.590 1.00 98.19 80 GLU A C 1
ATOM 613 O O . GLU A 1 80 ? -7.734 -3.592 7.756 1.00 98.19 80 GLU A O 1
ATOM 618 N N . GLY A 1 81 ? -6.056 -4.663 8.816 1.00 97.06 81 GLY A N 1
ATOM 619 C CA . GLY A 1 81 ? -6.310 -5.971 8.229 1.00 97.06 81 GLY A CA 1
ATOM 620 C C . GLY A 1 81 ? -5.057 -6.693 7.751 1.00 97.06 81 GLY A C 1
ATOM 621 O O . GLY A 1 81 ? -3.927 -6.232 7.932 1.00 97.06 81 GLY A O 1
ATOM 622 N N . VAL A 1 82 ? -5.287 -7.863 7.156 1.00 97.06 82 VAL A N 1
ATOM 623 C CA . VAL A 1 82 ? -4.240 -8.757 6.653 1.00 97.06 82 VAL A CA 1
ATOM 624 C C . VAL A 1 82 ? -4.244 -8.736 5.128 1.00 97.06 82 VAL A C 1
ATOM 626 O O . VAL A 1 82 ? -5.269 -8.982 4.493 1.00 97.06 82 VAL A O 1
ATOM 629 N N . TYR A 1 83 ? -3.089 -8.441 4.545 1.00 96.69 83 TYR A N 1
ATOM 630 C CA . TYR A 1 83 ? -2.870 -8.320 3.113 1.00 96.69 83 TYR A CA 1
ATOM 631 C C . TYR A 1 83 ? -2.074 -9.531 2.634 1.00 96.69 83 TYR A C 1
ATOM 633 O O . TYR A 1 83 ? -0.849 -9.557 2.742 1.00 96.69 83 TYR A O 1
ATOM 641 N N . HIS A 1 84 ? -2.780 -10.516 2.082 1.00 96.06 84 HIS A N 1
ATOM 642 C CA . HIS A 1 84 ? -2.187 -11.686 1.429 1.00 96.06 84 HIS A CA 1
ATOM 643 C C . HIS A 1 84 ? -1.770 -11.320 0.004 1.00 96.06 84 HIS A C 1
ATOM 645 O O . HIS A 1 84 ? -2.421 -11.696 -0.971 1.00 96.06 84 HIS A O 1
ATOM 651 N N . GLN A 1 85 ? -0.755 -10.469 -0.125 1.00 92.31 85 GLN A N 1
ATOM 652 C CA . GLN A 1 85 ? -0.330 -9.909 -1.405 1.00 92.31 85 GLN A CA 1
ATOM 653 C C . GLN A 1 85 ? 1.193 -9.790 -1.456 1.00 92.31 85 GLN A C 1
ATOM 655 O O . GLN A 1 85 ? 1.837 -9.481 -0.456 1.00 92.31 85 GLN A O 1
ATOM 660 N N . LYS A 1 86 ? 1.758 -9.981 -2.651 1.00 91.62 86 LYS A N 1
ATOM 661 C CA . LYS A 1 86 ? 3.139 -9.593 -2.959 1.00 91.62 86 LYS A CA 1
ATOM 662 C C . LYS A 1 86 ? 3.126 -8.206 -3.581 1.00 91.62 86 LYS A C 1
ATOM 664 O O . LYS A 1 86 ? 2.221 -7.893 -4.354 1.00 91.62 86 LYS A O 1
ATOM 669 N N . VAL A 1 87 ? 4.135 -7.400 -3.278 1.00 91.19 87 VAL A N 1
ATOM 670 C CA . VAL A 1 87 ? 4.288 -6.072 -3.879 1.00 91.19 87 VAL A CA 1
ATOM 671 C C . VAL A 1 87 ? 5.695 -5.889 -4.420 1.00 91.19 87 VAL A C 1
ATOM 673 O O . VAL A 1 87 ? 6.686 -6.150 -3.736 1.00 91.19 87 VAL A O 1
ATOM 676 N N . LYS A 1 88 ? 5.769 -5.403 -5.657 1.00 88.69 88 LYS A N 1
ATOM 677 C CA . LYS A 1 88 ? 7.008 -4.997 -6.303 1.00 88.69 88 LYS A CA 1
ATOM 678 C C . LYS A 1 88 ? 7.015 -3.484 -6.471 1.00 88.69 88 LYS A C 1
ATOM 680 O O . LYS A 1 88 ? 6.277 -2.920 -7.279 1.00 88.69 88 LYS A O 1
ATOM 685 N N . ILE A 1 89 ? 7.884 -2.826 -5.720 1.00 83.62 89 ILE A N 1
ATOM 686 C CA . ILE A 1 89 ? 8.107 -1.387 -5.770 1.00 83.62 89 ILE A CA 1
ATOM 687 C C . ILE A 1 89 ? 9.221 -1.130 -6.783 1.00 83.62 89 ILE A C 1
ATOM 689 O O . ILE A 1 89 ? 10.396 -1.352 -6.503 1.00 83.62 89 ILE A O 1
ATOM 693 N N . THR A 1 90 ? 8.842 -0.678 -7.976 1.00 73.94 90 THR A N 1
ATOM 694 C CA . THR A 1 90 ? 9.779 -0.385 -9.080 1.00 73.94 90 THR A CA 1
ATOM 695 C C . THR A 1 90 ? 10.092 1.103 -9.227 1.00 73.94 90 THR A C 1
ATOM 697 O O . THR A 1 90 ? 10.976 1.494 -9.987 1.00 73.94 90 THR A O 1
ATOM 700 N N . ARG A 1 91 ? 9.355 1.957 -8.512 1.00 67.06 91 ARG A N 1
ATOM 701 C CA . ARG A 1 91 ? 9.472 3.413 -8.579 1.00 67.06 91 ARG A CA 1
ATOM 702 C C . ARG A 1 91 ? 10.069 3.918 -7.277 1.00 67.06 91 ARG A C 1
ATOM 704 O O . ARG A 1 91 ? 9.447 3.801 -6.224 1.00 67.06 91 ARG A O 1
ATOM 711 N N . SER A 1 92 ? 11.253 4.514 -7.345 1.00 62.53 92 SER A N 1
ATOM 712 C CA . SER A 1 92 ? 11.744 5.315 -6.229 1.00 62.53 92 SER A CA 1
ATOM 713 C C . SER A 1 92 ? 10.936 6.613 -6.136 1.00 62.53 92 SER A C 1
ATOM 715 O O . SER A 1 92 ? 10.422 7.123 -7.139 1.00 62.53 92 SER A O 1
ATOM 717 N N . GLY A 1 93 ? 10.856 7.189 -4.933 1.00 59.22 93 GLY A N 1
ATOM 718 C CA . GLY A 1 93 ? 10.540 8.612 -4.794 1.00 59.22 93 GLY A CA 1
ATOM 719 C C . GLY A 1 93 ? 11.458 9.459 -5.682 1.00 59.22 93 GLY A C 1
ATOM 720 O O . GLY A 1 93 ? 12.459 8.962 -6.209 1.00 59.22 93 GLY A O 1
ATOM 721 N N . ASN A 1 94 ? 11.117 10.731 -5.897 1.00 55.56 94 ASN A N 1
ATOM 722 C CA . ASN A 1 94 ? 11.970 11.581 -6.724 1.00 55.56 94 ASN A CA 1
ATOM 723 C C . ASN A 1 94 ? 13.401 11.603 -6.140 1.00 55.56 94 ASN A C 1
ATOM 725 O O . ASN A 1 94 ? 13.595 11.575 -4.924 1.00 55.56 94 ASN A O 1
ATOM 729 N N . SER A 1 95 ? 14.410 11.664 -7.007 1.00 52.75 95 SER A N 1
ATOM 730 C CA . SER A 1 95 ? 15.830 11.744 -6.625 1.00 52.75 95 SER A CA 1
ATOM 731 C C . SER A 1 95 ? 16.172 13.001 -5.800 1.00 52.75 95 SER A C 1
ATOM 733 O O . SER A 1 95 ? 17.307 13.178 -5.373 1.00 52.75 95 SER A O 1
ATOM 735 N N . SER A 1 96 ? 15.184 13.870 -5.553 1.00 56.72 96 SER A N 1
ATOM 736 C CA . SER A 1 96 ? 15.278 15.135 -4.822 1.00 56.72 96 SER A CA 1
ATOM 737 C C . SER A 1 96 ? 14.791 15.066 -3.367 1.00 56.72 96 SER A C 1
ATOM 739 O O . SER A 1 96 ? 14.657 16.113 -2.744 1.00 56.72 96 SER A O 1
ATOM 741 N N . GLY A 1 97 ? 14.564 13.871 -2.806 1.00 59.12 97 GLY A N 1
ATOM 742 C CA . GLY A 1 97 ? 14.323 13.706 -1.365 1.00 59.12 97 GLY A CA 1
ATOM 743 C C . GLY A 1 97 ? 12.863 13.547 -0.936 1.00 59.12 97 GLY A C 1
ATOM 744 O O . GLY A 1 97 ? 12.591 13.625 0.258 1.00 59.12 97 GLY A O 1
ATOM 745 N N . ASN A 1 98 ? 11.939 13.264 -1.862 1.00 70.25 98 ASN A N 1
ATOM 746 C CA . ASN A 1 98 ? 10.530 13.017 -1.536 1.00 70.25 98 ASN A CA 1
ATOM 747 C C . ASN A 1 98 ? 10.189 11.524 -1.730 1.00 70.25 98 ASN A C 1
ATOM 749 O O . ASN A 1 98 ? 9.717 11.136 -2.812 1.00 70.25 98 ASN A O 1
ATOM 753 N N . PRO A 1 99 ? 10.450 10.657 -0.728 1.00 77.81 99 PRO A N 1
ATOM 754 C CA . PRO A 1 99 ? 10.090 9.245 -0.793 1.00 77.81 99 PRO A CA 1
ATOM 755 C C . PRO A 1 99 ? 8.570 9.065 -0.780 1.00 77.81 99 PRO A C 1
ATOM 757 O O . PRO A 1 99 ? 7.845 9.844 -0.165 1.00 77.81 99 PRO A O 1
ATOM 760 N N . THR A 1 100 ? 8.089 8.009 -1.432 1.00 84.06 100 THR A N 1
ATOM 761 C CA . THR A 1 100 ? 6.731 7.513 -1.187 1.00 84.06 100 THR A CA 1
ATOM 762 C C . THR A 1 100 ? 6.764 6.651 0.073 1.00 84.06 100 THR A C 1
ATOM 764 O O . THR A 1 100 ? 7.499 5.664 0.117 1.00 84.06 100 THR A O 1
ATOM 767 N N . LEU A 1 101 ? 6.001 7.024 1.100 1.00 89.00 101 LEU A N 1
ATOM 768 C CA . LEU A 1 101 ? 5.955 6.312 2.377 1.00 89.00 101 LEU A CA 1
ATOM 769 C C . LEU A 1 101 ? 4.789 5.325 2.397 1.00 89.00 101 LEU A C 1
ATOM 771 O O . LEU A 1 101 ? 3.661 5.723 2.146 1.00 89.00 101 LEU A O 1
ATOM 775 N N . PHE A 1 102 ? 5.036 4.073 2.772 1.00 92.19 102 PHE A N 1
ATOM 776 C CA . PHE A 1 102 ? 3.985 3.113 3.114 1.00 92.19 102 PHE A CA 1
ATOM 777 C C . PHE A 1 102 ? 3.950 2.950 4.633 1.00 92.19 102 PHE A C 1
ATOM 779 O O . PHE A 1 102 ? 4.979 2.682 5.251 1.00 92.19 102 PHE A O 1
ATOM 786 N N . SER A 1 103 ? 2.782 3.136 5.242 1.00 94.81 103 SER A N 1
ATOM 787 C CA . SER A 1 103 ? 2.604 3.046 6.695 1.00 94.81 103 SER A CA 1
ATOM 788 C C . SER A 1 103 ? 1.217 2.518 7.031 1.00 94.81 103 SER A C 1
ATOM 790 O O . SER A 1 103 ? 0.262 2.793 6.312 1.00 94.81 103 SER A O 1
ATOM 792 N N . SER A 1 104 ? 1.065 1.839 8.167 1.00 96.88 104 SER A N 1
ATOM 793 C CA . SER A 1 104 ? -0.264 1.637 8.754 1.00 96.88 104 SER A CA 1
ATOM 794 C C . SER A 1 104 ? -0.938 2.988 9.005 1.00 96.88 104 SER A C 1
ATOM 796 O O . SER A 1 104 ? -0.269 3.974 9.345 1.00 96.88 104 SER A O 1
ATOM 798 N N . TYR A 1 105 ? -2.257 3.037 8.842 1.00 96.75 105 TYR A N 1
ATOM 799 C CA . TYR A 1 105 ? -3.062 4.177 9.259 1.00 96.75 105 TYR A CA 1
ATOM 800 C C . TYR A 1 105 ? -2.954 4.360 10.787 1.00 96.75 105 TYR A C 1
ATOM 802 O O . TYR A 1 105 ? -2.804 3.367 11.505 1.00 96.75 105 TYR A O 1
ATOM 810 N N . PRO A 1 106 ? -2.967 5.599 11.320 1.00 96.88 106 PRO A N 1
ATOM 811 C CA . PRO A 1 106 ? -2.754 5.828 12.745 1.00 96.88 106 PRO A CA 1
ATOM 812 C C . PRO A 1 106 ? -3.698 5.004 13.623 1.00 96.88 106 PRO A C 1
ATOM 814 O O . PRO A 1 106 ? -4.907 5.020 13.421 1.00 96.88 106 PRO A O 1
ATOM 817 N N . GLN A 1 107 ? -3.125 4.329 14.625 1.00 96.19 107 GLN A N 1
ATOM 818 C CA . GLN A 1 107 ? -3.830 3.442 15.566 1.00 96.19 107 GLN A CA 1
ATOM 819 C C . GLN A 1 107 ? -4.447 2.173 14.947 1.00 96.19 107 GLN A C 1
ATOM 821 O O . GLN A 1 107 ? -5.091 1.410 15.660 1.00 96.19 107 GLN A O 1
ATOM 826 N N . GLU A 1 108 ? -4.215 1.902 13.663 1.00 97.38 108 GLU A N 1
ATOM 827 C CA . GLU A 1 108 ? -4.630 0.667 12.996 1.00 97.38 108 GLU A CA 1
ATOM 828 C C . GLU A 1 108 ? -3.431 -0.270 12.783 1.00 97.38 108 GLU A C 1
ATOM 830 O O . GLU A 1 108 ? -2.274 0.157 12.699 1.00 97.38 108 GLU A O 1
ATOM 835 N N . LYS A 1 109 ? -3.704 -1.577 12.686 1.00 97.31 109 LYS A N 1
ATOM 836 C CA . LYS A 1 109 ? -2.683 -2.599 12.433 1.00 97.31 109 LYS A CA 1
ATOM 837 C C . LYS A 1 109 ? -2.879 -3.218 11.052 1.00 97.31 109 LYS A C 1
ATOM 839 O O . LYS A 1 109 ? -3.783 -4.026 10.853 1.00 97.31 109 LYS A O 1
ATOM 844 N N . ALA A 1 110 ? -1.996 -2.869 10.123 1.00 97.06 110 ALA A N 1
ATOM 845 C CA . ALA A 1 110 ? -1.858 -3.563 8.850 1.00 97.06 110 ALA A CA 1
ATOM 846 C C . ALA A 1 110 ? -0.793 -4.664 8.963 1.00 97.06 110 ALA A C 1
ATOM 848 O O . ALA A 1 110 ? 0.287 -4.440 9.515 1.00 97.06 110 ALA A O 1
ATOM 849 N N . ILE A 1 111 ? -1.098 -5.853 8.448 1.00 96.44 111 ILE A N 1
ATOM 850 C CA . ILE A 1 111 ? -0.185 -7.000 8.399 1.00 96.44 111 ILE A CA 1
ATOM 851 C C . ILE A 1 111 ? -0.064 -7.424 6.941 1.00 96.44 111 ILE A C 1
ATOM 853 O O . ILE A 1 111 ? -1.068 -7.741 6.317 1.00 96.44 111 ILE A O 1
ATOM 857 N N . ILE A 1 112 ? 1.148 -7.433 6.394 1.00 94.88 112 ILE A N 1
ATOM 858 C CA . ILE A 1 112 ? 1.407 -8.045 5.088 1.00 94.88 112 ILE A CA 1
ATOM 859 C C . ILE A 1 112 ? 1.818 -9.485 5.365 1.00 94.88 112 ILE A C 1
ATOM 861 O O . ILE A 1 112 ? 2.795 -9.710 6.081 1.00 94.88 112 ILE A O 1
ATOM 865 N N . ASP A 1 113 ? 1.051 -10.433 4.840 1.00 94.12 113 ASP A N 1
ATOM 866 C CA . ASP A 1 113 ? 1.224 -11.856 5.111 1.00 94.12 113 ASP A CA 1
ATOM 867 C C . ASP A 1 113 ? 1.461 -12.624 3.807 1.00 94.12 113 ASP A C 1
ATOM 869 O O . ASP A 1 113 ? 0.848 -12.353 2.775 1.00 94.12 113 ASP A O 1
ATOM 873 N N . GLY A 1 114 ? 2.394 -13.571 3.852 1.00 92.88 114 GLY A N 1
ATOM 874 C CA . GLY A 1 114 ? 2.698 -14.467 2.744 1.00 92.88 114 GLY A CA 1
ATOM 875 C C . GLY A 1 114 ? 1.837 -15.730 2.721 1.00 92.88 114 GLY A C 1
ATOM 876 O O . GLY A 1 114 ? 1.998 -16.538 1.806 1.00 92.88 114 GLY A O 1
ATOM 877 N N . GLU A 1 115 ? 0.958 -15.938 3.707 1.00 92.94 115 GLU A N 1
ATOM 878 C CA . GLU A 1 115 ? 0.096 -17.117 3.772 1.00 92.94 115 GLU A CA 1
ATOM 879 C C . GLU A 1 115 ? -0.729 -17.284 2.482 1.00 92.94 115 GLU A C 1
ATOM 881 O O . GLU A 1 115 ? -1.324 -16.346 1.952 1.00 92.94 115 GLU A O 1
ATOM 886 N N . GLY A 1 116 ? -0.719 -18.500 1.928 1.00 90.56 116 GLY A N 1
ATOM 887 C CA . GLY A 1 116 ? -1.429 -18.833 0.689 1.00 90.56 116 GLY A CA 1
ATOM 888 C C . GLY A 1 116 ? -0.792 -18.307 -0.605 1.00 90.56 116 GLY A C 1
ATOM 889 O O . GLY A 1 116 ? -1.277 -18.636 -1.691 1.00 90.56 116 GLY A O 1
ATOM 890 N N . LEU A 1 117 ? 0.304 -17.543 -0.541 1.00 91.00 117 LEU A N 1
ATOM 891 C CA . LEU A 1 117 ? 0.981 -17.030 -1.732 1.00 91.00 117 LEU A CA 1
ATOM 892 C C . LEU A 1 117 ? 1.947 -18.059 -2.319 1.00 91.00 117 LEU A C 1
ATOM 894 O O . LEU A 1 117 ? 2.778 -18.652 -1.636 1.00 91.00 117 LEU A O 1
ATOM 898 N N . SER A 1 118 ? 1.865 -18.245 -3.636 1.00 89.94 118 SER A N 1
ATOM 899 C CA . SER A 1 118 ? 2.839 -19.055 -4.368 1.00 89.94 118 SER A CA 1
ATOM 900 C C . SER A 1 118 ? 4.151 -18.293 -4.536 1.00 89.94 118 SER A C 1
ATOM 902 O O . SER A 1 118 ? 4.141 -17.132 -4.949 1.00 89.94 118 SER A O 1
ATOM 904 N N . VAL A 1 119 ? 5.272 -18.969 -4.296 1.00 85.25 119 VAL A N 1
ATOM 905 C CA . VAL A 1 119 ? 6.625 -18.442 -4.516 1.00 85.25 119 VAL A CA 1
ATOM 906 C C . VAL A 1 119 ? 7.249 -19.170 -5.701 1.00 85.25 119 VAL A C 1
ATOM 908 O O . VAL A 1 119 ? 7.235 -20.402 -5.754 1.00 85.25 119 VAL A O 1
ATOM 911 N N . ARG A 1 120 ? 7.797 -18.422 -6.664 1.00 83.56 120 ARG A N 1
ATOM 912 C CA . ARG A 1 120 ? 8.601 -18.981 -7.760 1.00 83.56 120 ARG A CA 1
ATOM 913 C C . ARG A 1 120 ? 10.037 -18.480 -7.642 1.00 83.56 120 ARG A C 1
ATOM 915 O O . ARG A 1 120 ? 10.287 -17.286 -7.700 1.00 83.56 120 ARG A O 1
ATOM 922 N N . GLY A 1 121 ? 10.998 -19.389 -7.490 1.00 85.00 121 GLY A N 1
ATOM 923 C CA . GLY A 1 121 ? 12.404 -19.005 -7.340 1.00 85.00 121 GLY A CA 1
ATOM 924 C C . GLY A 1 121 ? 12.666 -18.255 -6.030 1.00 85.00 121 GLY A C 1
ATOM 925 O O . GLY A 1 121 ? 12.374 -18.783 -4.962 1.00 85.00 121 GLY A O 1
ATOM 926 N N . ILE A 1 122 ? 13.238 -17.051 -6.124 1.00 79.94 122 ILE A N 1
ATOM 927 C CA . ILE A 1 122 ? 13.668 -16.220 -4.983 1.00 79.94 122 ILE A CA 1
ATOM 928 C C . ILE A 1 122 ? 12.791 -14.972 -4.789 1.00 79.94 122 ILE A C 1
ATOM 930 O O . ILE A 1 122 ? 13.297 -13.902 -4.461 1.00 79.94 122 ILE A O 1
ATOM 934 N N . GLU A 1 123 ? 11.485 -15.097 -5.023 1.00 83.38 123 GLU A N 1
ATOM 935 C CA . GLU A 1 123 ? 10.544 -13.985 -4.852 1.00 83.38 123 GLU A CA 1
ATOM 936 C C . GLU A 1 123 ? 10.396 -13.578 -3.377 1.00 83.38 123 GLU A C 1
ATOM 938 O O . GLU A 1 123 ? 10.195 -14.419 -2.494 1.00 83.38 123 GLU A O 1
ATOM 943 N N . GLY A 1 124 ? 10.466 -12.271 -3.125 1.00 85.38 124 GLY A N 1
ATOM 944 C CA . GLY A 1 124 ? 10.191 -11.675 -1.819 1.00 85.38 124 GLY A CA 1
ATOM 945 C C . GLY A 1 124 ? 8.708 -11.340 -1.644 1.00 85.38 124 GLY A C 1
ATOM 946 O O . GLY A 1 124 ? 7.975 -11.146 -2.611 1.00 85.38 124 GLY A O 1
ATOM 947 N N . LEU A 1 125 ? 8.253 -11.214 -0.392 1.00 88.12 125 LEU A N 1
ATOM 948 C CA . LEU A 1 125 ? 6.920 -10.661 -0.107 1.00 88.12 125 LEU A CA 1
ATOM 949 C C . LEU A 1 125 ? 6.837 -9.179 -0.519 1.00 88.12 125 LEU A C 1
ATOM 951 O O . LEU A 1 125 ? 5.820 -8.712 -1.029 1.00 88.12 125 LEU A O 1
ATOM 955 N N . ILE A 1 126 ? 7.948 -8.464 -0.327 1.00 88.56 126 ILE A N 1
ATOM 956 C CA . ILE A 1 126 ? 8.170 -7.093 -0.775 1.00 88.56 126 ILE A CA 1
ATOM 957 C C . ILE A 1 126 ? 9.474 -7.085 -1.565 1.00 88.56 126 ILE A C 1
ATOM 959 O O . ILE A 1 126 ? 10.529 -7.433 -1.034 1.00 88.56 126 ILE A O 1
ATOM 963 N N . GLU A 1 127 ? 9.403 -6.660 -2.817 1.00 86.44 127 GLU A N 1
ATOM 964 C CA . GLU A 1 127 ? 10.565 -6.473 -3.677 1.00 86.44 127 GLU A CA 1
ATOM 965 C C . GLU A 1 127 ? 10.735 -4.992 -3.985 1.00 86.44 127 GLU A C 1
ATOM 967 O O . GLU A 1 127 ? 9.790 -4.321 -4.393 1.00 86.44 127 GLU A O 1
ATOM 972 N N . VAL A 1 128 ? 11.948 -4.476 -3.802 1.00 81.69 128 VAL A N 1
ATOM 973 C CA . VAL A 1 128 ? 12.291 -3.097 -4.154 1.00 81.69 128 VAL A CA 1
ATOM 974 C C . VAL A 1 128 ? 13.328 -3.148 -5.262 1.00 81.69 128 VAL A C 1
ATOM 976 O O . VAL A 1 128 ? 14.458 -3.583 -5.047 1.00 81.69 128 VAL A O 1
ATOM 979 N N . GLU A 1 129 ? 12.941 -2.704 -6.452 1.00 74.00 129 GLU A N 1
ATOM 980 C CA . GLU A 1 129 ? 13.827 -2.594 -7.605 1.00 74.00 129 GLU A CA 1
ATOM 981 C C . GLU A 1 129 ? 14.005 -1.117 -7.949 1.00 74.00 129 GLU A C 1
ATOM 983 O O . GLU A 1 129 ? 13.050 -0.406 -8.261 1.00 74.00 129 GLU A O 1
ATOM 988 N N . LEU A 1 130 ? 15.245 -0.635 -7.881 1.00 63.50 130 LEU A N 1
ATOM 989 C CA . LEU A 1 130 ? 15.568 0.736 -8.258 1.00 63.50 130 LEU A CA 1
ATOM 990 C C . LEU A 1 130 ? 15.623 0.841 -9.784 1.00 63.50 130 LEU A C 1
ATOM 992 O O . LEU A 1 130 ? 16.673 0.634 -10.393 1.00 63.50 130 LEU A O 1
ATOM 996 N N . VAL A 1 131 ? 14.502 1.198 -10.408 1.00 57.56 131 VAL A N 1
ATOM 997 C CA . VAL A 1 131 ? 14.501 1.620 -11.811 1.00 57.56 131 VAL A CA 1
ATOM 998 C C . VAL A 1 131 ? 14.804 3.114 -11.846 1.00 57.56 131 VAL A C 1
ATOM 1000 O O . VAL A 1 131 ? 13.961 3.944 -11.505 1.00 57.56 131 VAL A O 1
ATOM 1003 N N . LEU A 1 132 ? 16.031 3.467 -12.243 1.00 55.25 132 LEU A N 1
ATOM 1004 C CA . LEU A 1 132 ? 16.407 4.865 -12.452 1.00 55.25 132 LEU A CA 1
ATOM 1005 C C . LEU A 1 132 ? 15.452 5.492 -13.474 1.00 55.25 132 LEU A C 1
ATOM 1007 O O . LEU A 1 132 ? 15.298 4.990 -14.589 1.00 55.25 132 LEU A O 1
ATOM 1011 N N . SER A 1 133 ? 14.813 6.600 -13.098 1.00 54.06 133 SER A N 1
ATOM 1012 C CA . SER A 1 133 ? 13.952 7.359 -14.004 1.00 54.06 133 SER A CA 1
ATOM 1013 C C . SER A 1 133 ? 14.729 7.742 -15.272 1.00 54.06 133 SER A C 1
ATOM 1015 O O . SER A 1 133 ? 15.894 8.135 -15.166 1.00 54.06 133 SER A O 1
ATOM 1017 N N . PRO A 1 134 ? 14.114 7.736 -16.474 1.00 55.38 134 PRO A N 1
ATOM 1018 C CA . PRO A 1 134 ? 14.774 8.209 -17.695 1.00 55.38 134 PRO A CA 1
ATOM 1019 C C . PRO A 1 134 ? 15.316 9.647 -17.598 1.00 55.38 134 PRO A C 1
ATOM 1021 O O . PRO A 1 134 ? 16.211 10.032 -18.344 1.00 55.38 134 PRO A O 1
ATOM 1024 N N . LYS A 1 135 ? 14.787 10.461 -16.673 1.00 50.69 135 LYS A N 1
ATOM 1025 C CA . LYS A 1 135 ? 15.313 11.806 -16.386 1.00 50.69 135 LYS A CA 1
ATOM 1026 C C . LYS A 1 135 ? 16.648 11.771 -15.629 1.00 50.69 135 LYS A C 1
ATOM 1028 O O . LYS A 1 135 ? 17.482 12.645 -15.845 1.00 50.69 135 LYS A O 1
ATOM 1033 N N . ASP A 1 136 ? 16.876 10.741 -14.820 1.00 51.56 136 ASP A N 1
ATOM 1034 C CA . ASP A 1 136 ? 18.095 10.553 -14.026 1.00 51.56 136 ASP A CA 1
ATOM 1035 C C . ASP A 1 136 ? 19.184 9.814 -14.823 1.00 51.56 136 ASP A C 1
ATOM 1037 O O . ASP A 1 136 ? 20.376 10.068 -14.643 1.00 51.56 136 ASP A O 1
ATOM 1041 N N . THR A 1 137 ? 18.805 8.983 -15.804 1.00 51.00 137 THR A N 1
ATOM 1042 C CA . THR A 1 137 ? 19.764 8.379 -16.752 1.00 51.00 137 THR A CA 1
ATOM 1043 C C . THR A 1 137 ? 20.433 9.419 -17.661 1.00 51.00 137 THR A C 1
ATOM 1045 O O . THR A 1 137 ? 21.556 9.202 -18.126 1.00 51.00 137 THR A O 1
ATOM 1048 N N . ALA A 1 138 ? 19.795 10.578 -17.867 1.00 52.59 138 ALA A N 1
ATOM 1049 C CA . ALA A 1 138 ? 20.378 11.712 -18.582 1.00 52.59 138 ALA A CA 1
ATOM 1050 C C . ALA A 1 138 ? 21.502 12.411 -17.788 1.00 52.59 138 ALA A C 1
ATOM 1052 O O . ALA A 1 138 ? 22.451 12.909 -18.397 1.00 52.59 138 ALA A O 1
ATOM 1053 N N . ILE A 1 139 ? 21.439 12.412 -16.449 1.00 53.25 139 ILE A N 1
ATOM 1054 C CA . ILE A 1 139 ? 22.520 12.927 -15.587 1.00 53.25 139 ILE A CA 1
ATOM 1055 C C . ILE A 1 139 ? 23.729 11.983 -15.656 1.00 53.25 139 ILE A C 1
ATOM 1057 O O . ILE A 1 139 ? 24.855 12.429 -15.866 1.00 53.25 139 ILE A O 1
ATOM 1061 N N . LEU A 1 140 ? 23.488 10.668 -15.650 1.00 52.06 140 LEU A N 1
ATOM 1062 C CA . LEU A 1 140 ? 24.555 9.669 -15.775 1.00 52.06 140 LEU A CA 1
ATOM 1063 C C . LEU A 1 140 ? 25.251 9.684 -17.145 1.00 52.06 140 LEU A C 1
ATOM 1065 O O . LEU A 1 140 ? 26.457 9.441 -17.221 1.00 52.06 140 LEU A O 1
ATOM 1069 N N . HIS A 1 141 ? 24.536 10.010 -18.228 1.00 52.53 141 HIS A N 1
ATOM 1070 C CA . HIS A 1 141 ? 25.167 10.215 -19.538 1.00 52.53 141 HIS A CA 1
ATOM 1071 C C . HIS A 1 141 ? 26.072 11.453 -19.563 1.00 52.53 141 HIS A C 1
ATOM 1073 O O . HIS A 1 141 ? 27.137 11.416 -20.183 1.00 52.53 141 HIS A O 1
ATOM 1079 N N . ARG A 1 142 ? 25.689 12.533 -18.868 1.00 51.06 142 ARG A N 1
ATOM 1080 C CA . ARG A 1 142 ? 26.477 13.772 -18.829 1.00 51.06 142 ARG A CA 1
ATOM 1081 C C . ARG A 1 142 ? 27.756 13.612 -17.995 1.00 51.06 142 ARG A C 1
ATOM 1083 O O . ARG A 1 142 ? 28.813 14.090 -18.408 1.00 51.06 142 ARG A O 1
ATOM 1090 N N . ASP A 1 143 ? 27.688 12.861 -16.899 1.00 52.81 143 ASP A N 1
ATOM 1091 C CA . ASP A 1 143 ? 28.833 12.621 -16.010 1.00 52.81 143 ASP A CA 1
ATOM 1092 C C . ASP A 1 143 ? 29.867 11.656 -16.610 1.00 52.81 143 ASP A C 1
ATOM 1094 O O . ASP A 1 143 ? 31.074 11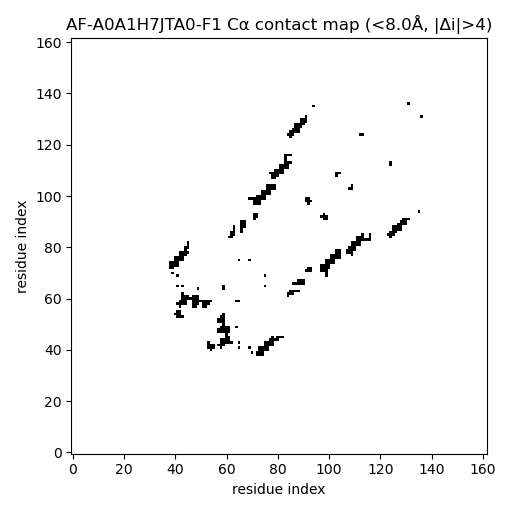.815 -16.401 1.00 52.81 143 ASP A O 1
ATOM 1098 N N . ASN A 1 144 ? 29.429 10.677 -17.410 1.00 50.12 144 ASN A N 1
ATOM 1099 C CA . ASN A 1 144 ? 30.352 9.785 -18.117 1.00 50.12 144 ASN A CA 1
ATOM 1100 C C . ASN A 1 144 ? 31.057 10.479 -19.294 1.00 50.12 144 ASN A C 1
ATOM 1102 O O . ASN A 1 144 ? 32.246 10.245 -19.508 1.00 50.12 144 ASN A O 1
ATOM 1106 N N . GLU A 1 145 ? 30.372 11.366 -20.020 1.00 55.28 145 GLU A N 1
ATOM 1107 C CA . GLU A 1 145 ? 30.989 12.242 -21.029 1.00 55.28 145 GLU A CA 1
ATOM 1108 C C . GLU A 1 145 ? 32.007 13.206 -20.393 1.00 55.28 145 GLU A C 1
ATOM 1110 O O . GLU A 1 145 ? 33.115 13.364 -20.909 1.00 55.28 145 GLU A O 1
ATOM 1115 N N . TYR A 1 146 ? 31.687 13.792 -19.232 1.00 43.44 146 TYR A N 1
ATOM 1116 C CA . TYR A 1 146 ? 32.602 14.670 -18.494 1.00 43.44 146 TYR A CA 1
ATOM 1117 C C . TYR A 1 146 ? 33.860 13.926 -18.016 1.00 43.44 146 TYR A C 1
ATOM 1119 O O . TYR A 1 146 ? 34.973 14.393 -18.255 1.00 43.44 146 TYR A O 1
ATOM 1127 N N . ARG A 1 147 ? 33.716 12.717 -17.450 1.00 52.56 147 ARG A N 1
ATOM 1128 C CA . ARG A 1 147 ? 34.848 11.860 -17.044 1.00 52.56 147 ARG A CA 1
ATOM 1129 C C . ARG A 1 147 ? 35.731 11.438 -18.227 1.00 52.56 147 ARG A C 1
ATOM 1131 O O . ARG A 1 147 ? 36.951 11.369 -18.090 1.00 52.56 147 ARG A O 1
ATOM 1138 N N . ARG A 1 148 ? 35.152 11.178 -19.407 1.00 52.59 148 ARG A N 1
ATOM 1139 C CA . ARG A 1 148 ? 35.938 10.853 -20.615 1.00 52.59 148 ARG A CA 1
ATOM 1140 C C . ARG A 1 148 ? 36.700 12.054 -21.177 1.00 52.59 148 ARG A C 1
ATOM 1142 O O . ARG A 1 148 ? 37.796 11.870 -21.709 1.00 52.59 148 ARG A O 1
ATOM 1149 N N . ARG A 1 149 ? 36.151 13.267 -21.040 1.00 51.09 149 ARG A N 1
ATOM 1150 C CA . ARG A 1 149 ? 36.815 14.518 -21.442 1.00 51.09 149 ARG A CA 1
ATOM 1151 C C . ARG A 1 149 ? 37.948 14.905 -20.490 1.00 51.09 149 ARG A C 1
ATOM 1153 O O . ARG A 1 149 ? 38.997 15.331 -20.959 1.00 51.09 149 ARG A O 1
ATOM 1160 N N . THR A 1 150 ? 37.791 14.693 -19.182 1.00 47.66 150 THR A N 1
ATOM 1161 C CA . THR A 1 150 ? 38.849 14.987 -18.197 1.00 47.66 150 THR A CA 1
ATOM 1162 C C . THR A 1 150 ? 39.963 13.938 -18.175 1.00 47.66 150 THR A C 1
ATOM 1164 O O . THR A 1 150 ? 41.099 14.275 -17.863 1.00 47.66 150 THR A O 1
ATOM 1167 N N . SER A 1 151 ? 39.701 12.694 -18.599 1.00 45.25 151 SER A N 1
ATOM 1168 C CA . SER A 1 151 ? 40.741 11.656 -18.719 1.00 45.25 151 SER A CA 1
ATOM 1169 C C . SER A 1 151 ? 41.754 11.899 -19.852 1.00 45.25 151 SER A C 1
ATOM 1171 O O . SER A 1 151 ? 42.802 11.259 -19.851 1.00 45.25 151 SER A O 1
ATOM 1173 N N . HIS A 1 152 ? 41.469 12.796 -20.805 1.00 44.44 152 HIS A N 1
ATOM 1174 C CA . HIS A 1 152 ? 42.412 13.190 -21.867 1.00 44.44 152 HIS A CA 1
ATOM 1175 C C . HIS A 1 152 ? 43.197 14.470 -21.544 1.00 44.44 152 HIS A C 1
ATOM 1177 O O . HIS A 1 152 ? 44.087 14.843 -22.303 1.00 44.44 152 HIS A O 1
ATOM 1183 N N . SER A 1 153 ? 42.896 15.136 -20.426 1.00 39.00 153 SER A N 1
ATOM 1184 C CA . SER A 1 153 ? 43.579 16.355 -19.999 1.00 39.00 153 SER A CA 1
ATOM 1185 C C . SER A 1 153 ? 44.144 16.142 -18.601 1.00 39.00 153 SER A C 1
ATOM 1187 O O . SER A 1 153 ? 43.589 16.584 -17.600 1.00 39.00 153 SER A O 1
ATOM 1189 N N . SER A 1 154 ? 45.253 15.411 -18.539 1.00 43.78 154 SER A N 1
ATOM 1190 C CA . SER A 1 154 ? 46.145 15.388 -17.384 1.00 43.78 154 SER A CA 1
ATOM 1191 C C . SER A 1 154 ? 46.383 16.815 -16.868 1.00 43.78 154 SER A C 1
ATOM 1193 O O . SER A 1 154 ? 46.758 17.659 -17.679 1.00 43.78 154 SER A O 1
ATOM 1195 N N . GLN A 1 155 ? 46.250 17.020 -15.543 1.00 40.47 155 GLN A N 1
ATOM 1196 C CA . GLN A 1 155 ? 46.793 18.107 -14.683 1.00 40.47 155 GLN A CA 1
ATOM 1197 C C . GLN A 1 155 ? 45.742 18.961 -13.922 1.00 40.47 155 GLN A C 1
ATOM 1199 O O . GLN A 1 155 ? 44.955 19.673 -14.531 1.00 40.47 155 GLN A O 1
ATOM 1204 N N . LEU A 1 156 ? 45.867 18.948 -12.577 1.00 34.75 156 LEU A N 1
ATOM 1205 C CA . LEU A 1 156 ? 45.322 19.867 -11.546 1.00 34.75 156 LEU A CA 1
ATOM 1206 C C . LEU A 1 156 ? 43.784 19.883 -11.343 1.00 34.75 156 LEU A C 1
ATOM 1208 O O . LEU A 1 156 ? 43.023 20.060 -12.277 1.00 34.75 156 LEU A O 1
ATOM 1212 N N . VAL A 1 157 ? 43.214 19.718 -10.140 1.00 35.34 157 VAL A N 1
ATOM 1213 C CA . VAL A 1 157 ? 43.481 20.426 -8.873 1.00 35.34 157 VAL A CA 1
ATOM 1214 C C . VAL A 1 157 ? 43.174 19.511 -7.672 1.00 35.34 157 VAL A C 1
ATOM 1216 O O . VAL A 1 157 ? 42.145 18.839 -7.636 1.00 35.34 157 VAL A O 1
ATOM 1219 N N . LEU A 1 158 ? 44.072 19.517 -6.680 1.00 37.97 158 LEU A N 1
ATOM 1220 C CA . LEU A 1 158 ? 43.906 18.886 -5.368 1.00 37.97 158 LEU A CA 1
ATOM 1221 C C . LEU A 1 158 ? 42.642 19.394 -4.652 1.00 37.97 158 LEU A C 1
ATOM 1223 O O . LEU A 1 158 ? 42.536 20.587 -4.372 1.00 37.97 158 LEU A O 1
ATOM 1227 N N . ALA A 1 159 ? 41.758 18.491 -4.227 1.00 35.03 159 ALA A N 1
ATOM 1228 C CA . ALA A 1 159 ? 40.840 18.789 -3.132 1.00 35.03 159 ALA A CA 1
ATOM 1229 C C . ALA A 1 159 ? 41.608 18.636 -1.810 1.00 35.03 159 ALA A C 1
ATOM 1231 O O . ALA A 1 159 ? 41.785 17.534 -1.294 1.00 35.03 159 ALA A O 1
ATOM 1232 N N . HIS A 1 160 ? 42.123 19.756 -1.302 1.00 31.94 160 HIS A N 1
ATOM 1233 C CA . HIS A 1 160 ? 42.623 19.859 0.062 1.00 31.94 160 HIS A CA 1
ATOM 1234 C C . HIS A 1 160 ? 41.446 19.664 1.022 1.00 31.94 160 HIS A C 1
ATOM 1236 O O . HIS A 1 160 ? 40.484 20.428 1.007 1.00 31.94 160 HIS A O 1
ATOM 1242 N N . THR A 1 161 ? 41.538 18.643 1.865 1.00 34.97 161 THR A N 1
ATOM 1243 C CA . THR A 1 161 ? 40.724 18.504 3.068 1.00 34.97 161 THR A CA 1
ATOM 1244 C C . THR A 1 161 ? 41.047 19.637 4.037 1.00 34.97 161 THR A C 1
ATOM 1246 O O . THR A 1 161 ? 42.181 19.723 4.524 1.00 34.97 161 THR A O 1
ATOM 1249 N N . LYS A 1 162 ? 40.047 20.458 4.355 1.00 39.41 162 LYS A N 1
ATOM 1250 C CA . 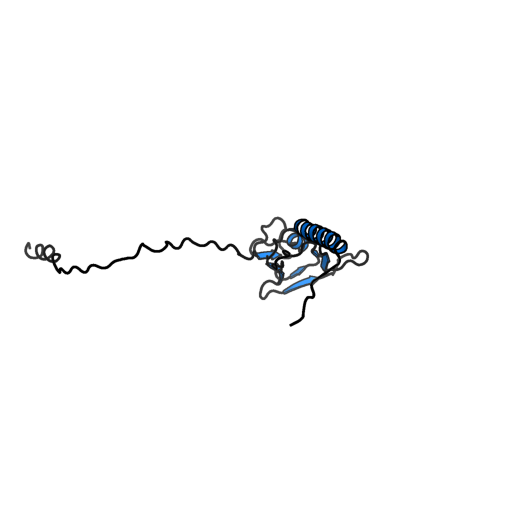LYS A 1 162 ? 39.754 20.856 5.732 1.00 39.41 162 LYS A CA 1
ATOM 1251 C C . LYS A 1 162 ? 38.290 21.246 5.871 1.00 39.41 162 LYS A C 1
ATOM 1253 O O . LYS A 1 162 ? 37.785 21.907 4.941 1.00 39.41 162 LYS A O 1
#

Secondary structure (DSSP, 8-state):
--SSSSGGGSS-----------------------------EEEE-TT--TTS-SBTTB-BS-HHHHHHHPPTT-EEEEPS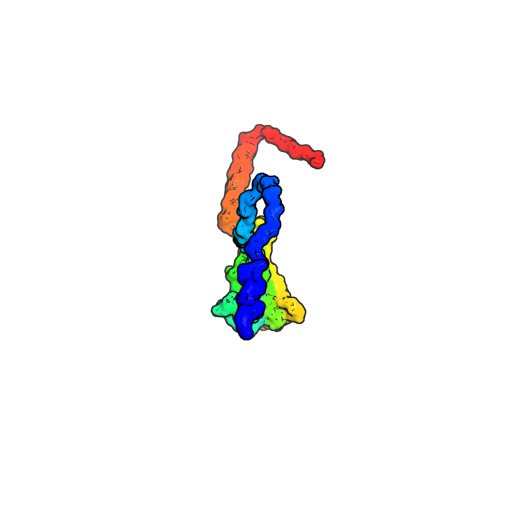EEE---EEE--PPBTTTBPPEEEEPTT--EEE--TT----TT--SEEE-----HHHHHHHHHHHHHHHHHTTS---------

Radius of gyration: 32.65 Å; Cα contacts (8 Å, |Δi|>4): 210; chains: 1; bounding box: 93×90×43 Å

Nearest PDB structures (foldseek):
  3vsv-assembly1_C  TM=9.167E-01  e=1.312E-05  Thermoanaerobacterium saccharolyticum JW/SL-YS485
  5olq-assembly3_C  TM=8.347E-01  e=1.534E-04  Bacteroides thetaiotaomicron
  5mqp-assembly6_F  TM=8.586E-01  e=2.574E-04  Bacteroides thetaiotaomicron
  1ru4-assembly1_A  TM=8.042E-01  e=4.160E-03  Dickeya chrysanthemi